Protein AF-A0A6I7QC36-F1 (afdb_monomer_lite)

Radius of gyration: 19.02 Å; chains: 1; bounding box: 44×19×65 Å

Foldseek 3Di:
DPPQVVFVVLLLVLLLVLLLVLLVLVCCLPPCLVCVLVVDDDDVVVVVVSSVVSSCVLSCQLPPPDSGNLSSLLRSLVSSLVSLVCQLVSLVVSLVSNCVVCVVPVVCVVVSVVSVCNSVVSNVVSVVSNVVSVVSNVVSVCVVVVNDD

Structure (mmCIF, N/CA/C/O backbone):
data_AF-A0A6I7QC36-F1
#
_entry.id   AF-A0A6I7QC36-F1
#
loop_
_atom_site.group_PDB
_atom_site.id
_atom_site.type_symbol
_atom_site.label_atom_id
_atom_site.label_alt_id
_atom_site.label_comp_id
_atom_site.label_asym_id
_atom_site.label_entity_id
_atom_site.label_seq_id
_atom_site.pdbx_PDB_ins_code
_atom_site.Cartn_x
_atom_site.Cartn_y
_atom_site.Cartn_z
_atom_site.occupancy
_atom_site.B_iso_or_equiv
_atom_site.auth_seq_id
_atom_site.auth_comp_id
_atom_site.auth_asym_id
_atom_site.auth_atom_id
_atom_site.pdbx_PDB_model_num
ATOM 1 N N . MET A 1 1 ? -16.525 -4.584 33.760 1.00 49.03 1 MET A N 1
ATOM 2 C CA . MET A 1 1 ? -15.064 -4.417 33.549 1.00 49.03 1 MET A CA 1
ATOM 3 C C . MET A 1 1 ? -14.493 -5.331 32.449 1.00 49.03 1 MET A C 1
ATOM 5 O O . MET A 1 1 ? -13.286 -5.353 32.262 1.00 49.03 1 MET A O 1
ATOM 9 N N . THR A 1 2 ? -15.329 -6.041 31.683 1.00 52.47 2 THR A N 1
ATOM 10 C CA . THR A 1 2 ? -14.929 -7.041 30.672 1.00 52.47 2 THR A CA 1
ATOM 11 C C . THR A 1 2 ? -14.891 -6.514 29.228 1.00 52.47 2 THR A C 1
ATOM 13 O O . THR A 1 2 ? -14.165 -7.067 28.411 1.00 52.47 2 THR A O 1
ATOM 16 N N . GLU A 1 3 ? -15.583 -5.416 28.900 1.00 51.12 3 GLU A N 1
ATOM 17 C CA . GLU A 1 3 ? -15.605 -4.859 27.529 1.00 51.12 3 GLU A CA 1
ATOM 18 C C . GLU A 1 3 ? -14.293 -4.189 27.088 1.00 51.12 3 GLU A C 1
ATOM 20 O O . GLU A 1 3 ? -13.991 -4.140 25.899 1.00 51.12 3 GLU A O 1
ATOM 25 N N . ILE A 1 4 ? -13.485 -3.681 28.024 1.00 52.72 4 ILE A N 1
ATOM 26 C CA . ILE A 1 4 ? -12.264 -2.924 27.695 1.00 52.72 4 ILE A CA 1
ATOM 27 C C . ILE A 1 4 ? -11.111 -3.862 27.285 1.00 52.72 4 ILE A C 1
ATOM 29 O O . ILE A 1 4 ? -10.248 -3.475 26.498 1.00 52.72 4 ILE A O 1
ATOM 33 N N . GLN A 1 5 ? -11.095 -5.114 27.763 1.00 53.00 5 GLN A N 1
ATOM 34 C CA . GLN A 1 5 ? -9.997 -6.049 27.480 1.00 53.00 5 GLN A CA 1
ATOM 35 C C . GLN A 1 5 ? -10.043 -6.662 26.070 1.00 53.00 5 GLN A C 1
ATOM 37 O O . GLN A 1 5 ? -8.982 -6.939 25.517 1.00 53.00 5 GLN A O 1
ATOM 42 N N . TYR A 1 6 ? -11.222 -6.812 25.453 1.00 55.78 6 TYR A N 1
ATOM 43 C CA . TYR A 1 6 ? -11.353 -7.398 24.106 1.00 55.78 6 TYR A CA 1
ATOM 44 C C . TYR A 1 6 ? -11.156 -6.396 22.959 1.00 55.78 6 TYR A C 1
ATOM 46 O O . TYR A 1 6 ? -10.832 -6.801 21.843 1.00 55.78 6 TYR A O 1
ATOM 54 N N . LYS A 1 7 ? -11.286 -5.089 23.216 1.00 62.59 7 LYS A N 1
ATOM 55 C CA . LYS A 1 7 ? -11.137 -4.058 22.173 1.00 62.59 7 LYS A CA 1
ATOM 56 C C . LYS A 1 7 ? -9.694 -3.916 21.681 1.00 62.59 7 LYS A C 1
ATOM 58 O O . LYS A 1 7 ? -9.462 -3.788 20.486 1.00 62.59 7 LYS A O 1
ATOM 63 N N . LYS A 1 8 ? -8.709 -4.023 22.580 1.00 71.81 8 LYS A N 1
ATOM 64 C CA . LYS A 1 8 ? -7.280 -3.889 22.239 1.00 71.81 8 LYS A CA 1
ATOM 65 C C . LYS A 1 8 ? -6.736 -4.970 21.289 1.00 71.81 8 LYS A C 1
ATOM 67 O O . LYS A 1 8 ? -6.092 -4.589 20.314 1.00 71.81 8 LYS A O 1
ATOM 72 N N . PRO A 1 9 ? -6.953 -6.284 21.508 1.00 81.50 9 PRO A N 1
ATOM 73 C CA . PRO A 1 9 ? -6.448 -7.305 20.587 1.00 81.50 9 PRO A CA 1
ATOM 74 C C . PRO A 1 9 ? -7.072 -7.187 19.193 1.00 81.50 9 PRO A C 1
ATOM 76 O O . PRO A 1 9 ? -6.365 -7.355 18.202 1.00 81.50 9 PRO A O 1
ATOM 79 N N . LEU A 1 10 ? -8.356 -6.822 19.104 1.00 82.50 10 LEU A N 1
ATOM 80 C CA . LEU A 1 10 ? -9.024 -6.602 17.824 1.00 82.50 10 LEU A CA 1
ATOM 81 C C . LEU A 1 10 ? -8.386 -5.443 17.045 1.00 82.50 10 LEU A C 1
ATOM 83 O O . LEU A 1 10 ? -8.104 -5.593 15.862 1.00 82.50 10 LEU A O 1
ATOM 87 N N . THR A 1 11 ? -8.075 -4.326 17.710 1.00 81.31 11 THR A N 1
ATOM 88 C CA . THR A 1 11 ? -7.366 -3.189 17.098 1.00 81.31 11 THR A CA 1
ATOM 89 C C . THR A 1 11 ? -6.033 -3.604 16.476 1.00 81.31 11 THR A C 1
ATOM 91 O O . THR A 1 11 ? -5.762 -3.252 15.329 1.00 81.31 11 THR A O 1
ATOM 94 N N . TYR A 1 12 ? -5.220 -4.396 17.184 1.00 84.38 12 TYR A N 1
ATOM 95 C CA . TYR A 1 12 ? -3.931 -4.859 16.659 1.00 84.38 12 TYR A CA 1
ATOM 96 C C . TYR A 1 12 ? -4.080 -5.819 15.477 1.00 84.38 12 TYR A C 1
ATOM 98 O O . TYR A 1 12 ? -3.356 -5.679 14.494 1.00 84.38 12 TYR A O 1
ATOM 106 N N . ILE A 1 13 ? -5.021 -6.766 15.541 1.00 88.38 13 ILE A N 1
ATOM 107 C CA . ILE A 1 13 ? -5.279 -7.707 14.438 1.00 88.38 13 ILE A CA 1
ATOM 108 C C . ILE A 1 13 ? -5.715 -6.944 13.187 1.00 88.38 13 ILE A C 1
ATOM 110 O O . ILE A 1 13 ? -5.187 -7.173 12.100 1.00 88.38 13 ILE A O 1
ATOM 114 N N . THR A 1 14 ? -6.638 -6.000 13.346 1.00 86.75 14 THR A N 1
ATOM 115 C CA . THR A 1 14 ? -7.123 -5.174 12.245 1.00 86.75 14 THR A CA 1
ATOM 116 C C . THR A 1 14 ? -6.005 -4.316 11.656 1.00 86.75 14 THR A C 1
ATOM 118 O O . THR A 1 14 ? -5.871 -4.253 10.436 1.00 86.75 14 THR A O 1
ATOM 121 N N . ALA A 1 15 ? -5.149 -3.724 12.495 1.00 85.62 15 ALA A N 1
ATOM 122 C CA . ALA A 1 15 ? -3.978 -2.985 12.028 1.00 85.62 15 ALA A CA 1
ATOM 123 C C . ALA A 1 15 ? -3.056 -3.875 11.188 1.00 85.62 15 ALA A C 1
ATOM 125 O O . ALA A 1 15 ? -2.719 -3.521 10.065 1.00 85.62 15 ALA A O 1
ATOM 126 N N . ILE A 1 16 ? -2.727 -5.067 11.690 1.00 90.19 16 ILE A N 1
ATOM 127 C CA . ILE A 1 16 ? -1.867 -6.035 10.999 1.00 90.19 16 ILE A CA 1
ATOM 128 C C . ILE A 1 16 ? -2.433 -6.393 9.618 1.00 90.19 16 ILE A C 1
ATOM 130 O O . ILE A 1 16 ? -1.720 -6.322 8.616 1.00 90.19 16 ILE A O 1
ATOM 134 N N . LEU A 1 17 ? -3.722 -6.735 9.549 1.00 90.56 17 LEU A N 1
ATOM 135 C CA . LEU A 1 17 ? -4.360 -7.175 8.308 1.00 90.56 17 LEU A CA 1
ATOM 136 C C . LEU A 1 17 ? -4.454 -6.057 7.266 1.00 90.56 17 LEU A C 1
ATOM 138 O O . LEU A 1 17 ? -4.138 -6.279 6.099 1.00 90.56 17 LEU A O 1
ATOM 142 N N . PHE A 1 18 ? -4.862 -4.852 7.671 1.00 88.31 18 PHE A N 1
ATOM 143 C CA . PHE A 1 18 ? -5.044 -3.740 6.737 1.00 88.31 18 PHE A CA 1
ATOM 144 C C . PHE A 1 18 ? -3.728 -3.070 6.335 1.00 88.31 18 PHE A C 1
ATOM 146 O O . PHE A 1 18 ? -3.645 -2.511 5.240 1.00 88.31 18 PHE A O 1
ATOM 153 N N . SER A 1 19 ? -2.685 -3.144 7.166 1.00 90.62 19 SER A N 1
ATOM 154 C CA . SER A 1 19 ? -1.370 -2.608 6.813 1.00 90.62 19 SER A CA 1
ATOM 155 C C . SER A 1 19 ? -0.720 -3.385 5.668 1.00 90.62 19 SER A C 1
ATOM 157 O O . SER A 1 19 ? -0.063 -2.764 4.843 1.00 90.62 19 SER A O 1
ATOM 159 N N . MET A 1 20 ? -0.948 -4.699 5.536 1.00 92.50 20 MET A N 1
ATOM 160 C CA . MET A 1 20 ? -0.351 -5.513 4.461 1.00 92.50 20 MET A CA 1
ATOM 161 C C . MET A 1 20 ? -0.615 -4.988 3.034 1.00 92.50 20 MET A C 1
ATOM 163 O O . MET A 1 20 ? 0.357 -4.709 2.325 1.00 92.50 20 MET A O 1
ATOM 167 N N . PRO A 1 21 ? -1.873 -4.821 2.573 1.00 92.00 21 PRO A N 1
ATOM 168 C CA . PRO A 1 21 ? -2.135 -4.339 1.217 1.00 92.00 21 PRO A CA 1
ATOM 169 C C . PRO A 1 21 ? -1.628 -2.909 1.001 1.00 92.00 21 PRO A C 1
ATOM 171 O O . PRO A 1 21 ? -1.123 -2.585 -0.072 1.00 92.00 21 PRO A O 1
ATOM 174 N N . VAL A 1 22 ? -1.706 -2.056 2.023 1.00 94.06 22 VAL A N 1
ATOM 175 C CA . VAL A 1 22 ? -1.218 -0.673 1.951 1.00 94.06 22 VAL A CA 1
ATOM 176 C C . VAL A 1 22 ? 0.305 -0.634 1.838 1.00 94.06 22 VAL A C 1
ATOM 178 O O . VAL A 1 22 ? 0.840 0.118 1.028 1.00 94.06 22 VAL A O 1
ATOM 181 N N . THR A 1 23 ? 1.010 -1.491 2.576 1.00 94.75 23 THR A N 1
ATOM 182 C CA . THR A 1 23 ? 2.458 -1.665 2.455 1.00 94.75 23 THR A CA 1
ATOM 183 C C . THR A 1 23 ? 2.859 -2.169 1.081 1.00 94.75 23 THR A C 1
ATOM 185 O O . THR A 1 23 ? 3.838 -1.667 0.543 1.00 94.75 23 THR A O 1
ATOM 188 N N . ALA A 1 24 ? 2.125 -3.118 0.496 1.00 91.81 24 ALA A N 1
ATOM 189 C CA . ALA A 1 24 ? 2.425 -3.604 -0.848 1.00 91.81 24 ALA A CA 1
ATOM 190 C C . ALA A 1 24 ? 2.369 -2.460 -1.873 1.00 91.81 24 ALA A C 1
ATOM 192 O O . ALA A 1 24 ? 3.312 -2.270 -2.640 1.00 91.81 24 ALA A O 1
ATOM 193 N N . ILE A 1 25 ? 1.316 -1.638 -1.825 1.00 93.00 25 ILE A N 1
ATOM 194 C CA . ILE A 1 25 ? 1.193 -0.455 -2.686 1.00 93.00 25 ILE A CA 1
ATOM 195 C C . ILE A 1 25 ? 2.327 0.534 -2.403 1.00 93.00 25 ILE A C 1
ATOM 197 O O . ILE A 1 25 ? 2.967 1.022 -3.331 1.00 93.00 25 ILE A O 1
ATOM 201 N N . PHE A 1 26 ? 2.596 0.822 -1.129 1.00 93.81 26 PHE A N 1
ATOM 202 C CA . PHE A 1 26 ? 3.627 1.779 -0.743 1.00 93.81 26 PHE A CA 1
ATOM 203 C C . PHE A 1 26 ? 5.017 1.349 -1.217 1.00 93.81 26 PHE A C 1
ATOM 205 O O . PHE A 1 26 ? 5.764 2.152 -1.771 1.00 93.81 26 PHE A O 1
ATOM 212 N N . TRP A 1 27 ? 5.331 0.063 -1.062 1.00 93.19 27 TRP A N 1
ATOM 213 C CA . TRP A 1 27 ? 6.568 -0.535 -1.540 1.00 93.19 27 TRP A CA 1
ATOM 214 C C . TRP A 1 27 ? 6.688 -0.387 -3.056 1.00 93.19 27 TRP A C 1
ATOM 216 O O . TRP A 1 27 ? 7.710 0.102 -3.534 1.00 93.19 27 TRP A O 1
ATOM 226 N N . VAL A 1 28 ? 5.632 -0.727 -3.809 1.00 88.44 28 VAL A N 1
ATOM 227 C CA . VAL A 1 28 ? 5.617 -0.573 -5.271 1.00 88.44 28 VAL A CA 1
ATOM 228 C C . VAL A 1 28 ? 5.880 0.880 -5.649 1.00 88.44 28 VAL A C 1
ATOM 230 O O . VAL A 1 28 ? 6.760 1.139 -6.456 1.00 88.44 28 VAL A O 1
ATOM 233 N N . LEU A 1 29 ? 5.212 1.849 -5.025 1.00 89.69 29 LEU A N 1
ATOM 234 C CA . LEU A 1 29 ? 5.385 3.262 -5.372 1.00 89.69 29 LEU A CA 1
ATOM 235 C C . LEU A 1 29 ? 6.817 3.778 -5.211 1.00 89.69 29 LEU A C 1
ATOM 237 O O . LEU A 1 29 ? 7.228 4.633 -5.992 1.00 89.69 29 LEU A O 1
ATOM 241 N N . ILE A 1 30 ? 7.554 3.288 -4.213 1.00 90.31 30 ILE A N 1
ATOM 242 C CA . ILE A 1 30 ? 8.896 3.782 -3.886 1.00 90.31 30 ILE A CA 1
ATOM 243 C C . ILE A 1 30 ? 9.990 2.963 -4.575 1.00 90.31 30 ILE A C 1
ATOM 245 O O . ILE A 1 30 ? 10.967 3.525 -5.067 1.00 90.31 30 ILE A O 1
ATOM 249 N N . ILE A 1 31 ? 9.839 1.640 -4.619 1.00 89.00 31 ILE A N 1
ATOM 250 C CA . ILE A 1 31 ? 10.889 0.728 -5.080 1.00 89.00 31 ILE A CA 1
ATOM 251 C C . ILE A 1 31 ? 10.760 0.423 -6.574 1.00 89.00 31 ILE A C 1
ATOM 253 O O . ILE A 1 31 ? 11.777 0.362 -7.269 1.00 89.00 31 ILE A O 1
ATOM 257 N N . TYR A 1 32 ? 9.537 0.305 -7.107 1.00 82.12 32 TYR A N 1
ATOM 258 C CA . TYR A 1 32 ? 9.329 0.029 -8.532 1.00 82.12 32 TYR A CA 1
ATOM 259 C C . TYR A 1 32 ? 9.956 1.087 -9.452 1.00 82.12 32 TYR A C 1
ATOM 261 O O . TYR A 1 32 ? 10.549 0.690 -10.446 1.00 82.12 32 TYR A O 1
ATOM 269 N N . PRO A 1 33 ? 9.949 2.401 -9.155 1.00 82.62 33 PRO A N 1
ATOM 270 C CA . PRO A 1 33 ? 10.648 3.365 -10.004 1.00 82.62 33 PRO A CA 1
ATOM 271 C C . PRO A 1 33 ? 12.158 3.144 -10.102 1.00 82.62 33 PRO A C 1
ATOM 273 O O . PRO A 1 33 ? 12.748 3.408 -11.141 1.00 82.62 33 PRO A O 1
ATOM 276 N N . VAL A 1 34 ? 12.792 2.640 -9.044 1.00 83.00 34 VAL A N 1
ATOM 277 C CA . VAL 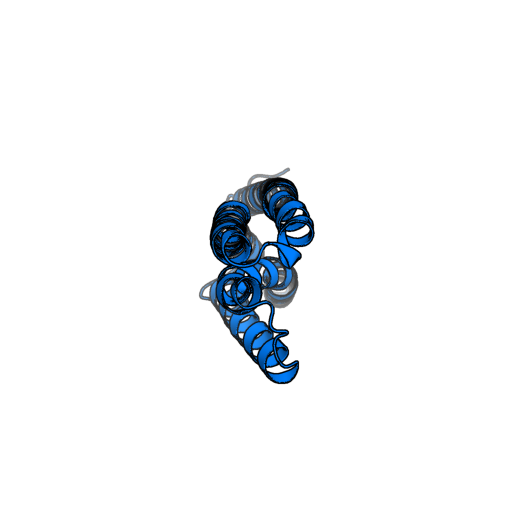A 1 34 ? 14.245 2.430 -9.018 1.00 83.00 34 VAL A CA 1
ATOM 278 C C . VAL A 1 34 ? 14.621 1.156 -9.779 1.00 83.00 34 VAL A C 1
ATOM 280 O O . VAL A 1 34 ? 15.505 1.164 -10.637 1.00 83.00 34 VAL A O 1
ATOM 283 N N . TYR A 1 35 ? 13.928 0.054 -9.492 1.00 79.69 35 TYR A N 1
ATOM 284 C CA . TYR A 1 35 ? 14.251 -1.256 -10.066 1.00 79.69 35 TYR A CA 1
ATOM 285 C C . TYR A 1 35 ? 13.537 -1.517 -11.398 1.00 79.69 35 TYR A C 1
ATOM 287 O O . TYR A 1 35 ? 14.105 -2.111 -12.307 1.00 79.69 35 TYR A O 1
ATOM 295 N N . GLY A 1 36 ? 12.324 -0.997 -11.568 1.00 71.31 36 GLY A N 1
ATOM 296 C CA . GLY A 1 36 ? 11.549 -1.097 -12.806 1.00 71.31 36 GLY A CA 1
ATOM 297 C C . GLY A 1 36 ? 12.149 -0.294 -13.960 1.00 71.31 36 GLY A C 1
ATOM 298 O O . GLY A 1 36 ? 12.082 -0.735 -15.102 1.00 71.31 36 GLY A O 1
ATOM 299 N N . VAL A 1 37 ? 12.810 0.838 -13.684 1.00 69.25 37 VAL A N 1
ATOM 300 C CA . VAL A 1 37 ? 13.561 1.580 -14.716 1.00 69.25 37 VAL A CA 1
ATOM 301 C C . VAL A 1 37 ? 14.819 0.826 -15.142 1.00 69.25 37 VAL A C 1
ATOM 303 O O . VAL A 1 37 ? 15.161 0.813 -16.321 1.00 69.25 37 VAL A O 1
ATOM 306 N N . THR A 1 38 ? 15.512 0.191 -14.197 1.00 69.62 38 THR A N 1
ATOM 307 C CA . THR A 1 38 ? 16.773 -0.511 -14.477 1.00 69.62 38 THR A CA 1
ATOM 308 C C . THR A 1 38 ? 16.564 -1.914 -15.048 1.00 69.62 38 THR A C 1
ATOM 310 O O . THR A 1 38 ? 17.481 -2.453 -15.662 1.00 69.62 38 THR A O 1
ATOM 313 N N . GLY A 1 39 ? 15.376 -2.504 -14.867 1.00 67.94 39 GLY A N 1
ATOM 314 C CA . GLY A 1 39 ? 15.084 -3.887 -15.255 1.00 67.94 39 GLY A CA 1
ATOM 315 C C . GLY A 1 39 ? 15.893 -4.917 -14.461 1.00 67.94 39 GLY A C 1
ATOM 316 O O . GLY A 1 39 ? 16.000 -6.065 -14.880 1.00 67.94 39 GLY A O 1
ATOM 317 N N . VAL A 1 40 ? 16.504 -4.497 -13.349 1.00 78.00 40 VAL A N 1
ATOM 318 C CA . VAL A 1 40 ? 17.329 -5.347 -12.491 1.00 78.00 40 VAL A CA 1
ATOM 319 C C . VAL A 1 40 ? 16.464 -5.897 -11.370 1.00 78.00 40 VAL A C 1
ATOM 321 O O . VAL A 1 40 ? 15.808 -5.138 -10.653 1.00 78.00 40 VAL A O 1
ATOM 324 N N . ASP A 1 41 ? 16.513 -7.212 -11.177 1.00 79.75 41 ASP A N 1
ATOM 325 C CA . ASP A 1 41 ? 15.841 -7.852 -10.055 1.00 79.75 41 ASP A CA 1
ATOM 326 C C . ASP A 1 41 ? 16.447 -7.400 -8.724 1.00 79.75 41 ASP A C 1
ATOM 328 O O . ASP A 1 41 ? 17.666 -7.382 -8.518 1.00 79.75 41 ASP A O 1
ATOM 332 N N . ILE A 1 42 ? 15.578 -7.043 -7.781 1.00 85.12 42 ILE A N 1
ATOM 333 C CA . ILE A 1 42 ? 16.003 -6.682 -6.435 1.00 85.12 42 ILE A CA 1
ATOM 334 C C . ILE A 1 42 ? 16.511 -7.923 -5.693 1.00 85.12 42 ILE A C 1
ATOM 336 O O . ILE A 1 42 ? 15.865 -8.970 -5.664 1.00 85.12 42 ILE A O 1
ATOM 340 N N . HIS A 1 43 ? 17.668 -7.799 -5.037 1.00 90.56 43 HIS A N 1
ATOM 341 C CA . HIS A 1 43 ? 18.215 -8.892 -4.238 1.00 90.56 43 HIS A CA 1
ATOM 342 C C . HIS A 1 43 ? 17.209 -9.309 -3.139 1.00 90.56 43 HIS A C 1
ATOM 344 O O . HIS A 1 43 ? 16.734 -8.429 -2.409 1.00 90.56 43 HIS A O 1
ATOM 350 N N . PRO A 1 44 ? 16.922 -10.613 -2.933 1.00 91.50 44 PRO A N 1
ATOM 351 C CA . PRO A 1 44 ? 15.857 -11.069 -2.029 1.00 91.50 44 PRO A CA 1
ATOM 352 C C . PRO A 1 44 ? 15.967 -10.530 -0.599 1.00 91.50 44 PRO A C 1
ATOM 354 O O . PRO A 1 44 ? 14.966 -10.183 0.024 1.00 91.50 44 PRO A O 1
ATOM 357 N N . PHE A 1 45 ? 17.196 -10.397 -0.089 1.00 93.12 45 PHE A N 1
ATOM 358 C CA . PHE A 1 45 ? 17.449 -9.793 1.221 1.00 93.12 45 PHE A CA 1
ATOM 359 C C . PHE A 1 45 ? 17.012 -8.319 1.292 1.00 93.12 45 PHE A C 1
ATOM 361 O O . PHE A 1 45 ? 16.374 -7.915 2.259 1.00 93.12 45 PHE A O 1
ATOM 368 N N . ILE A 1 46 ? 17.309 -7.521 0.259 1.00 90.81 46 ILE A N 1
ATOM 369 C CA . ILE A 1 46 ? 16.929 -6.101 0.202 1.00 90.81 46 ILE A CA 1
ATOM 370 C C . ILE A 1 46 ? 15.411 -5.978 0.043 1.00 90.81 46 ILE A C 1
ATOM 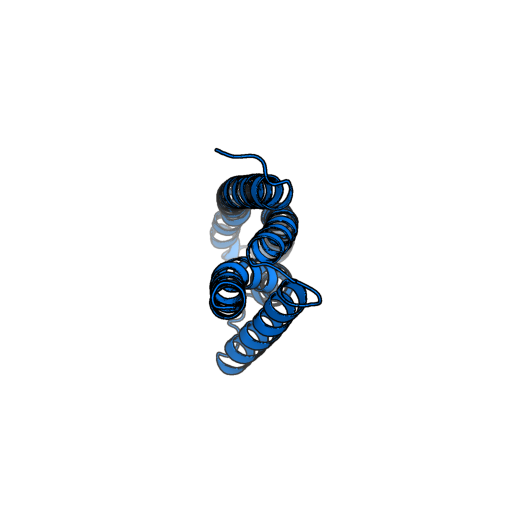372 O O . ILE A 1 46 ? 14.789 -5.134 0.690 1.00 90.81 46 ILE A O 1
ATOM 376 N N . HIS A 1 47 ? 14.799 -6.856 -0.756 1.00 90.56 47 HIS A N 1
ATOM 377 C CA . HIS A 1 47 ? 13.346 -6.946 -0.873 1.00 90.56 47 HIS A CA 1
ATOM 378 C C . HIS A 1 47 ? 12.696 -7.215 0.492 1.00 90.56 47 HIS A C 1
ATOM 380 O O . HIS A 1 47 ? 11.879 -6.422 0.951 1.00 90.56 47 HIS A O 1
ATOM 386 N N . GLY A 1 48 ? 13.135 -8.258 1.207 1.00 92.06 48 GLY A N 1
ATOM 387 C CA . GLY A 1 48 ? 12.625 -8.574 2.544 1.00 92.06 48 GLY A CA 1
ATOM 388 C C . GLY A 1 48 ? 12.821 -7.438 3.555 1.00 92.06 48 GLY A C 1
ATOM 389 O O . GLY A 1 48 ? 11.893 -7.104 4.297 1.00 92.06 48 GLY A O 1
ATOM 390 N N . LEU A 1 49 ? 13.994 -6.794 3.549 1.00 95.44 49 LEU A N 1
ATOM 391 C CA . LEU A 1 49 ? 14.299 -5.660 4.423 1.00 95.44 49 LEU A CA 1
ATOM 392 C C . LEU A 1 49 ? 13.362 -4.473 4.153 1.00 95.44 49 LEU A C 1
ATOM 394 O O . LEU A 1 49 ? 12.744 -3.949 5.076 1.00 95.44 49 LEU A O 1
ATOM 398 N N . THR A 1 50 ? 13.226 -4.062 2.891 1.00 93.94 50 THR A N 1
ATOM 399 C CA . THR A 1 50 ? 12.391 -2.913 2.503 1.00 93.94 50 THR A CA 1
ATOM 400 C C . THR A 1 50 ? 10.906 -3.178 2.744 1.00 93.94 50 THR A C 1
ATOM 402 O O . THR A 1 50 ? 10.230 -2.312 3.297 1.00 93.94 50 THR A O 1
ATOM 405 N N . CYS A 1 51 ? 10.396 -4.378 2.437 1.00 93.12 51 CYS A N 1
ATOM 406 C CA . CYS A 1 51 ? 9.027 -4.771 2.784 1.00 93.12 51 CYS A CA 1
ATOM 407 C C . CYS A 1 51 ? 8.781 -4.687 4.293 1.00 93.12 51 CYS A C 1
ATOM 409 O O . CYS A 1 51 ? 7.773 -4.124 4.713 1.00 93.12 51 CYS A O 1
ATOM 411 N N . THR A 1 52 ? 9.713 -5.191 5.106 1.00 95.50 52 THR A N 1
ATOM 412 C CA . THR A 1 52 ? 9.599 -5.144 6.570 1.00 95.50 52 THR A CA 1
ATOM 413 C C . THR A 1 52 ? 9.593 -3.704 7.077 1.00 95.50 52 THR A C 1
ATOM 415 O O . THR A 1 52 ? 8.741 -3.342 7.884 1.00 95.50 52 THR A O 1
ATOM 418 N N . LEU A 1 53 ? 10.495 -2.855 6.578 1.00 96.06 53 LEU A N 1
ATOM 419 C CA . LEU A 1 53 ? 10.562 -1.445 6.968 1.00 96.06 53 LEU A CA 1
ATOM 420 C C . LEU A 1 53 ? 9.276 -0.692 6.612 1.00 96.06 53 LEU A C 1
ATOM 422 O O . LEU A 1 53 ? 8.693 -0.044 7.479 1.00 96.06 53 LEU A O 1
ATOM 426 N N . PHE A 1 54 ? 8.787 -0.810 5.374 1.00 95.56 54 PHE A N 1
ATOM 427 C CA . PHE A 1 54 ? 7.533 -0.161 4.986 1.00 95.56 54 PHE A CA 1
ATOM 428 C C . PHE A 1 54 ? 6.331 -0.731 5.736 1.00 95.56 54 PHE A C 1
ATOM 430 O O . PHE A 1 54 ? 5.421 0.023 6.072 1.00 95.56 54 PHE A O 1
ATOM 437 N N . TYR A 1 55 ? 6.328 -2.027 6.051 1.00 94.81 55 TYR A N 1
ATOM 438 C CA . TYR A 1 55 ? 5.289 -2.623 6.883 1.00 94.81 55 TYR A CA 1
ATOM 439 C C . TYR A 1 55 ? 5.256 -2.002 8.276 1.00 94.81 55 TYR A C 1
ATOM 441 O O . TYR A 1 55 ? 4.201 -1.557 8.720 1.00 94.81 55 TYR A O 1
ATOM 449 N N . LEU A 1 56 ? 6.410 -1.893 8.935 1.00 95.94 56 LEU A N 1
ATOM 450 C CA . LEU A 1 56 ? 6.515 -1.272 10.254 1.00 95.94 56 LEU A CA 1
ATOM 451 C C . LEU A 1 56 ? 6.117 0.208 10.233 1.00 95.94 56 LEU A C 1
ATOM 453 O O . LEU A 1 56 ? 5.482 0.669 11.176 1.00 95.94 56 LEU A O 1
ATOM 457 N N . ILE A 1 57 ? 6.430 0.940 9.158 1.00 95.06 57 ILE A N 1
ATOM 458 C CA . ILE A 1 57 ? 6.003 2.336 8.987 1.00 95.06 57 ILE A CA 1
ATOM 459 C C . ILE A 1 57 ? 4.478 2.427 8.885 1.00 95.06 57 ILE A C 1
ATOM 461 O O . ILE A 1 57 ? 3.862 3.195 9.620 1.00 95.06 57 ILE A O 1
ATOM 465 N N . VAL A 1 58 ? 3.857 1.635 8.005 1.00 95.12 58 VAL A N 1
ATOM 466 C CA . VAL A 1 58 ? 2.400 1.662 7.796 1.00 95.12 58 VAL A CA 1
ATOM 467 C C . VAL A 1 58 ? 1.660 1.188 9.046 1.00 95.12 58 VAL A C 1
ATOM 469 O O . VAL A 1 58 ? 0.679 1.806 9.451 1.00 95.12 58 VAL A O 1
ATOM 472 N N . LEU A 1 59 ? 2.134 0.115 9.680 1.00 93.56 59 LEU A N 1
ATOM 473 C CA . LEU A 1 59 ? 1.571 -0.414 10.919 1.00 93.56 59 LEU A CA 1
ATOM 474 C C . LEU A 1 59 ? 1.721 0.579 12.076 1.00 93.56 59 LEU A C 1
ATOM 476 O O . LEU A 1 59 ? 0.759 0.840 12.795 1.00 93.56 59 LEU A O 1
ATOM 480 N N . GLY A 1 60 ? 2.911 1.159 12.235 1.00 92.44 60 GLY A N 1
ATOM 481 C CA . GLY A 1 60 ? 3.181 2.175 13.245 1.00 92.44 60 GLY A CA 1
ATOM 482 C C . GLY A 1 60 ? 2.288 3.398 13.061 1.00 92.44 60 GLY A C 1
ATOM 483 O O . GLY A 1 60 ? 1.677 3.848 14.022 1.00 92.44 60 GLY A O 1
ATOM 484 N N . TRP A 1 61 ? 2.136 3.881 11.824 1.00 92.25 61 TRP A N 1
ATOM 485 C CA . TRP A 1 61 ? 1.236 4.988 11.494 1.00 92.25 61 TRP A CA 1
ATOM 486 C C . TRP A 1 61 ? -0.227 4.683 11.831 1.00 92.25 61 TRP A C 1
ATOM 488 O O . TRP A 1 61 ? -0.924 5.523 12.401 1.00 92.25 61 TRP A O 1
ATOM 498 N N . ALA A 1 62 ? -0.686 3.472 11.509 1.00 90.88 62 ALA A N 1
ATOM 499 C CA . ALA A 1 62 ? -2.047 3.032 11.785 1.00 90.88 62 ALA A CA 1
ATOM 500 C C . ALA A 1 62 ? -2.351 2.972 13.292 1.00 90.88 62 ALA A C 1
ATOM 502 O O . ALA A 1 62 ? -3.437 3.366 13.711 1.00 90.88 62 ALA A O 1
ATOM 503 N N . LEU A 1 63 ? -1.385 2.512 14.096 1.00 91.81 63 LEU A N 1
ATOM 504 C CA . LEU A 1 63 ? -1.523 2.332 15.545 1.00 91.81 63 LEU A CA 1
ATOM 505 C C . LEU A 1 63 ? -1.243 3.601 16.366 1.00 91.81 63 LEU A C 1
ATOM 507 O O . LEU A 1 63 ? -1.609 3.668 17.541 1.00 91.81 63 LEU A O 1
ATOM 511 N N . LEU A 1 64 ? -0.558 4.597 15.797 1.00 91.25 64 LEU A N 1
ATOM 512 C CA . LEU A 1 64 ? -0.083 5.752 16.554 1.00 91.25 64 LEU A CA 1
ATOM 513 C C . LEU A 1 64 ? -1.253 6.600 17.072 1.00 91.25 64 LEU A C 1
ATOM 515 O O . LEU A 1 64 ? -1.872 7.358 16.327 1.00 91.25 64 LEU A O 1
ATOM 519 N N . GLY A 1 65 ? -1.537 6.495 18.370 1.00 80.31 65 GLY A N 1
ATOM 520 C CA . GLY A 1 65 ? -2.633 7.224 19.008 1.00 80.31 65 GLY A CA 1
ATOM 521 C C . GLY A 1 65 ? -4.024 6.726 18.615 1.00 80.31 65 GLY A C 1
ATOM 522 O O . GLY A 1 65 ? -4.971 7.490 18.743 1.00 80.31 65 GLY A O 1
ATOM 523 N N . SER A 1 66 ? -4.149 5.492 18.112 1.00 84.19 66 SER A N 1
ATOM 524 C CA . SER A 1 66 ? -5.453 4.879 17.847 1.00 84.19 66 SER A CA 1
ATOM 525 C C . SER A 1 66 ? -6.044 4.297 19.130 1.00 84.19 66 SER A C 1
ATOM 527 O O . SER A 1 66 ? -5.405 3.455 19.771 1.00 84.19 66 SER A O 1
ATOM 529 N N . GLU A 1 67 ? -7.271 4.678 19.478 1.00 82.50 67 GLU A N 1
ATOM 530 C CA . GLU A 1 67 ? -7.951 4.137 20.667 1.00 82.50 67 GLU A CA 1
ATOM 531 C C . GLU A 1 67 ? -8.844 2.934 20.334 1.00 82.50 67 GLU A C 1
ATOM 533 O O . GLU A 1 67 ? -9.028 2.042 21.165 1.00 82.50 67 GLU A O 1
ATOM 538 N N . ASN A 1 68 ? -9.333 2.866 19.091 1.00 85.44 68 ASN A N 1
ATOM 539 C CA . ASN A 1 68 ? -10.289 1.864 18.622 1.00 85.44 68 ASN A CA 1
ATOM 540 C C . ASN A 1 68 ? -9.877 1.260 17.269 1.00 85.44 68 ASN A C 1
ATOM 542 O O . ASN A 1 68 ? -9.190 1.889 16.465 1.00 85.44 68 ASN A O 1
ATOM 546 N N . SER A 1 69 ? -10.359 0.049 16.981 1.00 86.50 69 SER A N 1
ATOM 547 C CA . SER A 1 69 ? -10.096 -0.656 15.717 1.00 86.50 69 SER A CA 1
ATOM 548 C C . SER A 1 69 ? -10.602 0.102 14.492 1.00 86.50 69 SER A C 1
ATOM 550 O O . SER A 1 69 ? -9.962 0.075 13.446 1.00 86.50 69 SER A O 1
ATOM 552 N N . SER A 1 70 ? -11.727 0.801 14.611 1.00 87.19 70 SER A N 1
ATOM 553 C CA . SER A 1 70 ? -12.343 1.536 13.502 1.00 87.19 70 SER A CA 1
ATOM 554 C C . SER A 1 70 ? -11.497 2.739 13.093 1.00 87.19 70 SER A C 1
ATOM 556 O O . SER A 1 70 ? -11.327 3.005 11.909 1.00 87.19 70 SER A O 1
ATOM 558 N N . GLU A 1 71 ? -10.833 3.389 14.049 1.00 89.38 71 GLU A N 1
ATOM 559 C CA . GLU A 1 71 ? -9.890 4.467 13.757 1.00 89.38 71 GLU A CA 1
ATOM 560 C C . GLU A 1 71 ? -8.670 3.966 12.969 1.00 89.38 71 GLU A C 1
ATOM 562 O O . GLU A 1 71 ? -8.241 4.607 12.006 1.00 89.38 71 GLU A O 1
ATOM 567 N N . VAL A 1 72 ? -8.152 2.785 13.324 1.00 90.94 72 VAL A N 1
ATOM 568 C CA . VAL A 1 72 ? -7.078 2.118 12.573 1.00 90.94 72 VAL A CA 1
ATOM 569 C C . VAL A 1 72 ? -7.519 1.845 11.136 1.00 90.94 72 VAL A C 1
ATOM 571 O O . VAL A 1 72 ? -6.804 2.209 10.204 1.00 90.94 72 VAL A O 1
ATOM 574 N N . VAL A 1 73 ? -8.702 1.246 10.937 1.00 91.19 73 VAL A N 1
ATOM 575 C CA . VAL A 1 73 ? -9.244 0.973 9.591 1.00 91.19 73 VAL A CA 1
ATOM 576 C C . VAL A 1 73 ? -9.376 2.267 8.806 1.00 91.19 73 VAL A C 1
ATOM 578 O O . VAL A 1 73 ? -8.882 2.356 7.686 1.00 91.19 73 VAL A O 1
ATOM 581 N N . TYR A 1 74 ? -9.987 3.290 9.401 1.00 91.75 74 TYR A N 1
ATOM 582 C CA . TYR A 1 74 ? -10.193 4.580 8.758 1.00 91.75 74 TYR A CA 1
ATOM 583 C C . TYR A 1 74 ? -8.873 5.192 8.275 1.00 91.75 74 TYR A C 1
ATOM 585 O O . TYR A 1 74 ? -8.749 5.553 7.101 1.00 91.75 74 TYR A O 1
ATOM 593 N N . ARG A 1 75 ? -7.865 5.266 9.152 1.00 91.88 75 ARG A N 1
ATOM 594 C CA . ARG A 1 75 ? -6.549 5.838 8.830 1.00 91.88 75 ARG A CA 1
ATOM 595 C C . ARG A 1 75 ? -5.821 5.024 7.765 1.00 91.88 75 ARG A C 1
ATOM 597 O O . ARG A 1 75 ? -5.341 5.601 6.788 1.00 91.88 75 ARG A O 1
ATOM 604 N N . THR A 1 76 ? -5.768 3.702 7.921 1.00 92.50 76 THR A N 1
ATOM 605 C CA . THR A 1 76 ? -5.069 2.817 6.982 1.00 92.50 76 THR A CA 1
ATOM 606 C C . THR A 1 76 ? -5.738 2.818 5.614 1.00 92.50 76 THR A C 1
ATOM 608 O O . THR A 1 76 ? -5.051 2.952 4.605 1.00 92.50 76 THR A O 1
ATOM 611 N N . CYS A 1 77 ? -7.069 2.763 5.554 1.00 92.75 77 CYS A N 1
ATOM 612 C CA . CYS A 1 77 ? -7.810 2.859 4.302 1.00 92.75 77 CYS A CA 1
ATOM 613 C C . CYS A 1 77 ? -7.633 4.227 3.638 1.00 92.75 77 CYS A C 1
ATOM 615 O O . CYS A 1 77 ? -7.378 4.295 2.441 1.00 92.75 77 CYS A O 1
ATOM 617 N N . ARG A 1 78 ? -7.703 5.332 4.389 1.00 92.88 78 ARG A N 1
ATOM 618 C CA . ARG A 1 78 ? -7.522 6.671 3.812 1.00 92.88 78 ARG A CA 1
ATOM 619 C C . ARG A 1 78 ? -6.116 6.860 3.245 1.00 92.88 78 ARG A C 1
ATOM 621 O O . ARG A 1 78 ? -5.970 7.398 2.150 1.00 92.88 78 ARG A O 1
ATOM 628 N N . PHE A 1 79 ? -5.096 6.366 3.944 1.00 93.31 79 PHE A N 1
ATOM 629 C CA . PHE A 1 79 ? -3.729 6.346 3.430 1.00 93.31 79 PHE A CA 1
ATOM 630 C C . PHE A 1 79 ? -3.602 5.441 2.196 1.00 93.31 79 PHE A C 1
ATOM 632 O O . PHE A 1 79 ? -3.080 5.869 1.170 1.00 93.31 79 PHE A O 1
ATOM 639 N N . GLY A 1 80 ? -4.167 4.233 2.250 1.00 93.25 80 GLY A N 1
ATOM 640 C CA . GLY A 1 80 ? -4.212 3.295 1.131 1.00 93.25 80 GLY A CA 1
ATOM 641 C C . GLY A 1 80 ? -4.871 3.870 -0.123 1.00 93.25 80 GLY A C 1
ATOM 642 O O . GLY A 1 80 ? -4.340 3.693 -1.214 1.00 93.25 80 GLY A O 1
ATOM 643 N N . ALA A 1 81 ? -5.973 4.612 0.014 1.00 93.19 81 ALA A N 1
ATOM 644 C CA . ALA A 1 81 ? -6.652 5.269 -1.104 1.00 93.19 81 ALA A CA 1
ATOM 645 C C . ALA A 1 81 ? -5.764 6.328 -1.774 1.00 93.19 81 ALA A C 1
ATOM 647 O O . ALA A 1 81 ? -5.696 6.388 -3.001 1.00 93.19 81 ALA A O 1
ATOM 648 N N . ILE A 1 82 ? -5.045 7.128 -0.977 1.00 93.38 82 ILE A N 1
ATOM 649 C CA . ILE A 1 82 ? -4.084 8.115 -1.490 1.00 93.38 82 ILE A CA 1
ATOM 650 C C . ILE A 1 82 ? -2.967 7.408 -2.260 1.00 93.38 82 ILE A C 1
ATOM 652 O O . ILE A 1 82 ? -2.648 7.803 -3.378 1.00 93.38 82 ILE A O 1
ATOM 656 N N . LEU A 1 83 ? -2.396 6.340 -1.701 1.00 93.31 83 LEU A N 1
ATOM 657 C CA . LEU A 1 83 ? -1.350 5.579 -2.381 1.00 93.31 83 LEU A CA 1
ATOM 658 C C . LEU A 1 83 ? -1.868 4.903 -3.662 1.00 93.31 83 LEU A C 1
ATOM 660 O O . LEU A 1 83 ? -1.200 4.929 -4.691 1.00 93.31 83 LEU A O 1
ATOM 664 N N . ALA A 1 84 ? -3.075 4.342 -3.637 1.00 92.62 84 ALA A N 1
ATOM 665 C CA . ALA A 1 84 ? -3.672 3.688 -4.797 1.00 92.62 84 ALA A CA 1
ATOM 666 C C . ALA A 1 84 ? -3.913 4.662 -5.965 1.00 92.62 84 ALA A C 1
ATOM 668 O O . ALA A 1 84 ? -3.744 4.273 -7.119 1.00 92.62 84 ALA A O 1
ATOM 669 N N . LEU A 1 85 ? -4.216 5.936 -5.687 1.00 91.50 85 LEU A N 1
ATOM 670 C CA . LEU A 1 85 ? -4.283 6.992 -6.709 1.00 91.50 85 LEU A CA 1
ATOM 671 C C . LEU A 1 85 ? -2.929 7.260 -7.380 1.00 91.50 85 LEU A C 1
ATOM 673 O O . LEU A 1 85 ? -2.884 7.646 -8.547 1.00 91.50 85 LEU A O 1
ATOM 677 N N . LEU A 1 86 ? -1.823 7.050 -6.664 1.00 91.06 86 LEU A N 1
ATOM 678 C CA . LEU A 1 86 ? -0.473 7.287 -7.176 1.00 91.06 86 LEU A CA 1
ATOM 679 C C . LEU A 1 86 ? 0.070 6.121 -8.013 1.00 91.06 86 LEU A C 1
ATOM 681 O O . LEU A 1 86 ? 1.029 6.315 -8.759 1.00 91.06 86 LEU A O 1
ATOM 685 N N . LEU A 1 87 ? -0.530 4.927 -7.936 1.00 88.62 87 LEU A N 1
ATOM 686 C CA . LEU A 1 87 ? -0.102 3.753 -8.710 1.00 88.62 87 LEU A CA 1
ATOM 687 C C . LEU A 1 87 ? -0.051 3.993 -10.228 1.00 88.62 87 LEU A C 1
ATOM 689 O O . LEU A 1 87 ? 1.007 3.743 -10.817 1.00 88.62 87 LEU A O 1
ATOM 693 N N . PRO A 1 88 ? -1.121 4.482 -10.888 1.00 86.25 88 PRO A N 1
ATOM 694 C CA . PRO A 1 88 ? -1.077 4.745 -12.327 1.00 86.25 88 PRO A CA 1
ATOM 695 C C . PRO A 1 88 ? -0.057 5.831 -12.689 1.00 86.25 88 PRO A C 1
ATOM 697 O O . PRO A 1 88 ? 0.579 5.753 -13.736 1.00 86.25 88 PRO A O 1
ATOM 700 N N . VAL A 1 89 ? 0.152 6.817 -11.810 1.00 87.38 89 VAL A N 1
ATOM 701 C CA . VAL A 1 89 ? 1.138 7.887 -12.028 1.00 87.38 89 VAL A CA 1
ATOM 702 C C . VAL A 1 89 ? 2.561 7.328 -11.987 1.00 87.38 89 VAL A C 1
ATOM 704 O O . VAL A 1 89 ? 3.347 7.576 -12.898 1.00 87.38 89 VAL A O 1
ATOM 707 N N . SER A 1 90 ? 2.882 6.531 -10.964 1.00 86.50 90 SER A N 1
ATOM 708 C CA . SER A 1 90 ? 4.200 5.906 -10.800 1.00 86.50 90 SER A CA 1
ATOM 709 C C . SER A 1 90 ? 4.514 4.938 -11.944 1.00 86.50 90 SER A C 1
ATOM 711 O O . SER A 1 90 ? 5.566 5.027 -12.577 1.00 86.50 90 SER A O 1
ATOM 713 N N . THR A 1 91 ? 3.572 4.058 -12.284 1.00 84.75 91 THR A N 1
ATOM 714 C CA . THR A 1 91 ? 3.750 3.086 -13.375 1.00 84.75 91 THR A CA 1
ATOM 715 C C . THR A 1 91 ? 3.807 3.749 -14.749 1.00 84.75 91 THR A C 1
ATOM 717 O O . THR A 1 91 ? 4.636 3.358 -15.573 1.00 84.75 91 THR A O 1
ATOM 720 N N . GLY A 1 92 ? 3.004 4.790 -14.988 1.00 85.06 92 GLY A N 1
ATOM 721 C CA . GLY A 1 92 ? 3.082 5.614 -16.193 1.00 85.06 92 GLY A CA 1
ATOM 722 C C . GLY A 1 92 ? 4.443 6.294 -16.346 1.00 85.06 92 GLY A C 1
ATOM 723 O O . GLY A 1 92 ? 5.033 6.244 -17.422 1.00 85.06 92 GLY A O 1
ATOM 724 N N . PHE A 1 93 ? 4.988 6.855 -15.263 1.00 84.94 93 PHE A N 1
ATOM 725 C CA . PHE A 1 93 ? 6.313 7.479 -15.269 1.00 84.94 93 PHE A CA 1
ATOM 726 C C . PHE A 1 93 ? 7.427 6.483 -15.620 1.00 84.94 93 PHE A C 1
ATOM 728 O O . PHE A 1 93 ? 8.241 6.761 -16.501 1.00 84.94 93 PHE A O 1
ATOM 735 N N . VAL A 1 94 ? 7.428 5.298 -15.000 1.00 83.69 94 VAL A N 1
ATOM 736 C CA . VAL A 1 94 ? 8.393 4.230 -15.323 1.00 83.69 94 VAL A CA 1
ATOM 737 C C . VAL A 1 94 ? 8.267 3.796 -16.778 1.00 83.69 94 VAL A C 1
ATOM 739 O O . VAL A 1 94 ? 9.276 3.678 -17.468 1.00 83.69 94 VAL A O 1
ATOM 742 N N . SER A 1 95 ? 7.038 3.618 -17.265 1.00 81.81 95 SER A N 1
ATOM 743 C CA . SER A 1 95 ? 6.783 3.191 -18.644 1.00 81.81 95 SER A CA 1
ATOM 744 C C . SER A 1 95 ? 7.282 4.222 -19.656 1.00 81.81 95 SER A C 1
ATOM 746 O O . SER A 1 95 ? 7.894 3.851 -20.652 1.00 81.81 95 SER A O 1
ATOM 748 N N . LEU A 1 96 ? 7.096 5.520 -19.383 1.00 82.38 96 LEU A N 1
ATOM 749 C CA . LEU A 1 96 ? 7.632 6.591 -20.225 1.00 82.38 96 LEU A CA 1
ATOM 750 C C . LEU A 1 96 ? 9.160 6.558 -20.276 1.00 82.38 96 LEU A C 1
ATOM 752 O O . LEU A 1 96 ? 9.724 6.607 -21.367 1.00 82.38 96 LEU A O 1
ATOM 756 N N . ILE A 1 97 ? 9.831 6.434 -19.124 1.00 81.25 97 ILE A N 1
ATOM 757 C CA . ILE A 1 97 ? 11.297 6.307 -19.082 1.00 81.25 97 ILE A CA 1
ATOM 758 C C . ILE A 1 97 ? 11.745 5.105 -19.913 1.00 81.25 97 ILE A C 1
ATOM 760 O O . ILE A 1 97 ? 12.665 5.227 -20.718 1.00 81.25 97 ILE A O 1
ATOM 764 N N . TRP A 1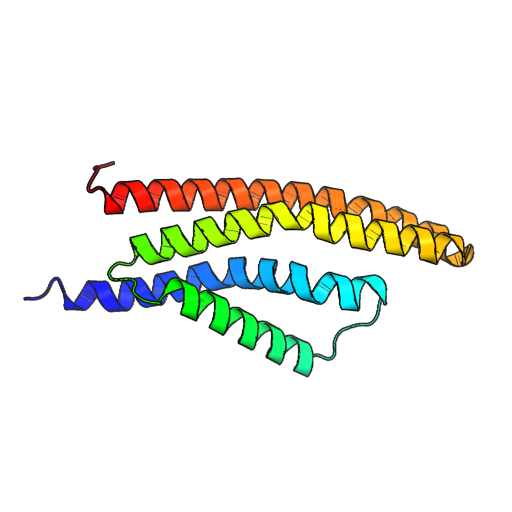 98 ? 11.064 3.968 -19.765 1.00 77.56 98 TRP A N 1
ATOM 765 C CA . TRP A 1 98 ? 11.390 2.751 -20.499 1.00 77.56 98 TRP A CA 1
ATOM 766 C C . TRP A 1 98 ? 11.244 2.934 -22.011 1.00 77.56 98 TRP A C 1
ATOM 768 O O . TRP A 1 98 ? 12.136 2.553 -22.761 1.00 77.56 98 TRP A O 1
ATOM 778 N N . VAL A 1 99 ? 10.175 3.588 -22.469 1.00 76.00 99 VAL A N 1
ATOM 779 C CA . VAL A 1 99 ? 9.979 3.917 -23.890 1.00 76.00 99 VAL A CA 1
ATOM 780 C C . VAL A 1 99 ? 11.106 4.806 -24.418 1.00 76.00 99 VAL A C 1
ATOM 782 O O . VAL A 1 99 ? 11.631 4.542 -25.500 1.00 76.00 99 VAL A O 1
ATOM 785 N N . PHE A 1 100 ? 11.525 5.823 -23.659 1.00 76.56 100 PHE A N 1
ATOM 786 C CA . PHE A 1 100 ? 12.655 6.674 -24.048 1.00 76.56 100 PHE A CA 1
ATOM 787 C C . PHE A 1 100 ? 13.989 5.919 -24.080 1.00 76.56 100 PHE A C 1
ATOM 789 O O . PHE A 1 100 ? 14.841 6.214 -24.919 1.00 76.56 100 PHE A O 1
ATOM 796 N N . GLU A 1 101 ? 14.180 4.945 -23.193 1.00 75.56 101 GLU A N 1
ATOM 797 C CA . GLU A 1 101 ? 15.403 4.146 -23.134 1.00 75.56 101 GLU A CA 1
ATOM 798 C C . GLU A 1 101 ? 15.447 3.084 -24.247 1.00 75.56 101 GLU A C 1
ATOM 800 O O . GLU A 1 101 ? 16.477 2.907 -24.898 1.00 75.56 101 GLU A O 1
ATOM 805 N N . VAL A 1 102 ? 14.313 2.445 -24.551 1.00 68.50 102 VAL A N 1
ATOM 806 C CA . VAL A 1 102 ? 14.148 1.495 -25.665 1.00 68.50 102 VAL A CA 1
ATOM 807 C C . VAL A 1 102 ? 14.219 2.172 -27.023 1.00 68.50 102 VAL A C 1
ATOM 809 O O . VAL A 1 102 ? 14.728 1.577 -27.966 1.00 68.50 102 VAL A O 1
ATOM 812 N N . ALA A 1 103 ? 13.788 3.429 -27.151 1.00 65.19 103 ALA A N 1
ATOM 813 C CA . ALA A 1 103 ? 13.965 4.182 -28.393 1.00 65.19 103 ALA A CA 1
ATOM 814 C C . ALA A 1 103 ? 15.447 4.280 -28.816 1.00 65.19 103 ALA A C 1
ATOM 816 O O . ALA A 1 103 ? 15.743 4.462 -29.995 1.00 65.19 103 ALA A O 1
ATOM 817 N N . LYS A 1 104 ? 16.385 4.111 -27.871 1.00 70.44 104 LYS A N 1
ATOM 818 C CA . LYS A 1 104 ? 17.832 4.044 -28.129 1.00 70.44 104 LYS A CA 1
ATOM 819 C C . LYS A 1 104 ? 18.324 2.634 -28.505 1.00 70.44 104 LYS A C 1
ATOM 821 O O . LYS A 1 104 ? 19.481 2.497 -28.889 1.00 70.44 104 LYS A O 1
ATOM 826 N N . ARG A 1 105 ? 17.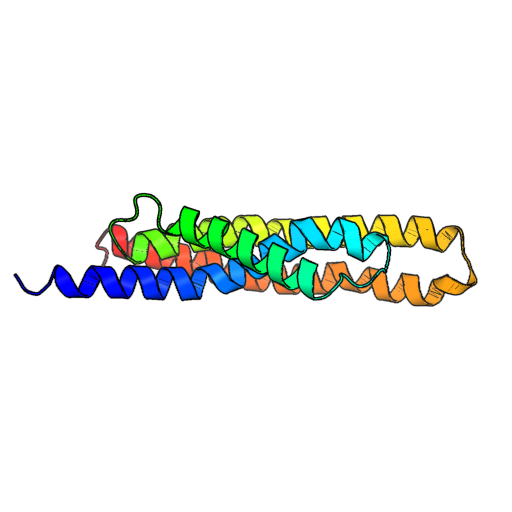490 1.593 -28.368 1.00 66.88 105 ARG A N 1
ATOM 827 C CA . ARG A 1 105 ? 17.810 0.167 -28.583 1.00 66.88 105 ARG A CA 1
ATOM 828 C C . ARG A 1 105 ? 16.706 -0.528 -29.402 1.00 66.88 105 ARG A C 1
ATOM 830 O O . ARG A 1 105 ? 15.775 -1.092 -28.821 1.00 66.88 105 ARG A O 1
ATOM 837 N N . PRO A 1 106 ? 16.783 -0.508 -30.744 1.00 63.28 106 PRO A N 1
ATOM 838 C CA . PRO A 1 106 ? 15.718 -1.008 -31.616 1.00 63.28 106 PRO A CA 1
ATOM 839 C C . PRO A 1 106 ? 15.401 -2.502 -31.429 1.00 63.28 106 PRO A C 1
ATOM 841 O O . PRO A 1 106 ? 14.254 -2.897 -31.628 1.00 63.28 106 PRO A O 1
ATOM 844 N N . GLU A 1 107 ? 16.349 -3.328 -30.964 1.00 67.25 107 GLU A N 1
ATOM 845 C CA . GLU A 1 107 ? 16.083 -4.729 -30.598 1.00 67.25 107 GLU A CA 1
ATOM 846 C C . GLU A 1 107 ? 15.097 -4.916 -29.425 1.00 67.25 107 GLU A C 1
ATOM 848 O O . GLU A 1 107 ? 14.504 -5.985 -29.291 1.00 67.25 107 GLU A O 1
ATOM 853 N N . ALA A 1 108 ? 14.873 -3.890 -28.595 1.00 61.09 108 ALA A N 1
ATOM 854 C CA . ALA A 1 108 ? 13.984 -3.950 -27.431 1.00 61.09 108 ALA A CA 1
ATOM 855 C C . ALA A 1 108 ? 12.567 -3.400 -27.703 1.00 61.09 108 ALA A C 1
ATOM 857 O O . ALA A 1 108 ? 11.733 -3.362 -26.797 1.00 61.09 108 ALA A O 1
ATOM 858 N N . PHE A 1 109 ? 12.265 -2.995 -28.943 1.00 63.34 109 PHE A N 1
ATOM 859 C CA . PHE A 1 109 ? 11.018 -2.308 -29.300 1.00 63.34 109 PHE A CA 1
ATOM 860 C C . PHE A 1 109 ? 9.747 -3.108 -28.959 1.00 63.34 109 PHE A C 1
ATOM 862 O O . PHE A 1 109 ? 8.798 -2.556 -28.404 1.00 63.34 109 PHE A O 1
ATOM 869 N N . LEU A 1 110 ? 9.742 -4.423 -29.218 1.00 61.56 110 LEU A N 1
ATOM 870 C CA . LEU A 1 110 ? 8.603 -5.297 -28.898 1.00 61.56 110 LEU A CA 1
ATOM 871 C C . LEU A 1 110 ? 8.389 -5.456 -27.382 1.00 61.56 110 LEU A C 1
ATOM 873 O O . LEU A 1 110 ? 7.246 -5.488 -26.933 1.00 61.56 110 LEU A O 1
ATOM 877 N N . ALA A 1 111 ? 9.466 -5.477 -26.589 1.00 61.69 111 ALA A N 1
ATOM 878 C CA . ALA A 1 111 ? 9.383 -5.498 -25.126 1.00 61.69 111 ALA A CA 1
ATOM 879 C C . ALA A 1 111 ? 8.879 -4.155 -24.558 1.00 61.69 111 ALA A C 1
ATOM 881 O O . ALA A 1 111 ? 8.162 -4.122 -23.556 1.00 61.69 111 ALA A O 1
ATOM 882 N N . GLY A 1 112 ? 9.192 -3.044 -25.234 1.00 59.50 112 GLY A N 1
ATOM 883 C CA . GLY A 1 112 ? 8.686 -1.715 -24.886 1.00 59.50 112 GLY A CA 1
ATOM 884 C C . GLY A 1 112 ? 7.174 -1.567 -25.082 1.00 59.50 112 GLY A C 1
ATOM 885 O O . GLY A 1 112 ? 6.530 -0.852 -24.319 1.00 59.50 112 GLY A O 1
ATOM 886 N N . TYR A 1 113 ? 6.584 -2.282 -26.047 1.00 61.56 113 TYR A N 1
ATOM 887 C CA . TYR A 1 113 ? 5.140 -2.231 -26.296 1.00 61.56 113 TYR A CA 1
ATOM 888 C C . TYR A 1 113 ? 4.337 -2.914 -25.179 1.00 61.56 113 TYR A C 1
ATOM 890 O O . TYR A 1 113 ? 3.348 -2.357 -24.712 1.00 61.56 113 TYR A O 1
ATOM 898 N N . SER A 1 114 ? 4.805 -4.059 -24.664 1.00 64.44 114 SER A N 1
ATOM 899 C CA . SER A 1 114 ? 4.191 -4.701 -23.490 1.00 64.44 114 SER A CA 1
ATOM 900 C C . SER A 1 114 ? 4.312 -3.861 -22.213 1.00 64.44 114 SER A C 1
ATOM 902 O O . SER A 1 114 ? 3.450 -3.936 -21.340 1.00 64.44 114 SER A O 1
ATOM 904 N N . ALA A 1 115 ? 5.342 -3.013 -22.105 1.00 65.62 115 ALA A N 1
ATOM 905 C CA . ALA A 1 115 ? 5.507 -2.118 -20.961 1.00 65.62 115 ALA A CA 1
ATOM 906 C C . ALA A 1 115 ? 4.434 -1.010 -20.913 1.00 65.62 115 ALA A C 1
ATOM 908 O O . ALA A 1 115 ? 4.098 -0.536 -19.831 1.00 65.62 115 ALA A O 1
ATOM 909 N N . LEU A 1 116 ? 3.841 -0.639 -22.056 1.00 68.81 116 LEU A N 1
ATOM 910 C CA . LEU A 1 116 ? 2.761 0.354 -22.130 1.00 68.81 116 LEU A CA 1
ATOM 911 C C . LEU A 1 116 ? 1.413 -0.158 -21.601 1.00 68.81 116 LEU A C 1
ATOM 913 O O . LEU A 1 116 ? 0.531 0.651 -21.314 1.00 68.81 116 LEU A O 1
ATOM 917 N N . GLU A 1 117 ? 1.244 -1.471 -21.432 1.00 78.75 117 GLU A N 1
ATOM 918 C CA . GLU A 1 117 ? 0.033 -2.040 -20.828 1.00 78.75 117 GLU A CA 1
ATOM 919 C C . GLU A 1 117 ? 0.064 -1.982 -19.291 1.00 78.75 117 GLU A C 1
ATOM 921 O O . GLU A 1 117 ? -0.984 -1.938 -18.644 1.00 78.75 117 GLU A O 1
ATOM 926 N N . ILE A 1 118 ? 1.259 -1.921 -18.688 1.00 79.94 118 ILE A N 1
ATOM 927 C CA . ILE A 1 118 ? 1.451 -1.914 -17.228 1.00 79.94 118 ILE A CA 1
ATOM 928 C C . ILE A 1 118 ? 0.684 -0.762 -16.547 1.00 79.94 118 ILE A C 1
ATOM 930 O O . ILE A 1 118 ? -0.007 -1.029 -15.560 1.00 79.94 118 ILE A O 1
ATOM 934 N N . PRO A 1 119 ? 0.704 0.490 -17.053 1.00 81.88 119 PRO A N 1
ATOM 935 C CA . PRO A 1 119 ? -0.098 1.576 -16.491 1.00 81.88 119 PRO A CA 1
ATOM 936 C C . PRO A 1 119 ? -1.607 1.328 -16.562 1.00 81.88 119 PRO A C 1
ATOM 938 O O . PRO A 1 119 ? -2.331 1.757 -15.667 1.00 81.88 119 PRO A O 1
ATOM 941 N N . VAL A 1 120 ? -2.096 0.628 -17.593 1.00 85.31 120 VAL A N 1
ATOM 942 C CA . VAL A 1 120 ? -3.527 0.315 -17.748 1.00 85.31 120 VAL A CA 1
ATOM 943 C C . VAL A 1 120 ? -3.963 -0.684 -16.678 1.00 85.31 120 VAL A C 1
ATOM 945 O O . VAL A 1 120 ? -4.949 -0.446 -15.977 1.00 85.31 120 VAL A O 1
ATOM 948 N N . TYR A 1 121 ? -3.196 -1.761 -16.482 1.00 86.44 121 TYR A N 1
ATOM 949 C CA . TYR A 1 121 ? -3.457 -2.719 -15.405 1.00 86.44 121 TYR A CA 1
ATOM 950 C C . TYR A 1 121 ? -3.316 -2.071 -14.022 1.00 86.44 121 TYR A C 1
ATOM 952 O O . TYR A 1 121 ? -4.145 -2.309 -13.143 1.00 86.44 121 TYR A O 1
ATOM 960 N N . ALA A 1 122 ? -2.321 -1.200 -13.835 1.00 86.56 122 ALA A N 1
ATOM 961 C CA . ALA A 1 122 ? -2.135 -0.452 -12.595 1.00 86.56 122 ALA A CA 1
ATOM 962 C C . ALA A 1 122 ? -3.280 0.534 -12.324 1.00 86.56 122 ALA A C 1
ATOM 964 O O . ALA A 1 122 ? -3.681 0.693 -11.173 1.00 86.56 122 ALA A O 1
ATOM 965 N N . ALA A 1 123 ? -3.848 1.158 -13.359 1.00 87.69 123 ALA A N 1
ATOM 966 C CA . ALA A 1 123 ? -5.028 2.008 -13.237 1.00 87.69 123 ALA A CA 1
ATOM 967 C C . ALA A 1 123 ? -6.269 1.197 -12.842 1.00 87.69 123 ALA A C 1
ATOM 969 O O . ALA A 1 123 ? -6.995 1.601 -11.936 1.00 87.69 123 ALA A O 1
ATOM 970 N N . ALA A 1 124 ? -6.494 0.036 -13.468 1.00 90.19 124 ALA A N 1
ATOM 971 C CA . ALA A 1 124 ? -7.598 -0.859 -13.120 1.00 90.19 124 ALA A CA 1
ATOM 972 C C . ALA A 1 124 ? -7.487 -1.373 -11.674 1.00 90.19 124 ALA A C 1
ATOM 974 O O . ALA A 1 124 ? -8.442 -1.273 -10.900 1.00 90.19 124 ALA A O 1
ATOM 975 N N . ALA A 1 125 ? -6.303 -1.853 -11.284 1.00 89.06 125 ALA A N 1
ATOM 976 C CA . ALA A 1 125 ? -6.025 -2.283 -9.917 1.00 89.06 125 ALA A CA 1
ATOM 977 C C . ALA A 1 125 ? -6.159 -1.121 -8.919 1.00 89.06 125 ALA A C 1
ATOM 979 O O . ALA A 1 125 ? -6.803 -1.269 -7.881 1.00 89.06 125 ALA A O 1
ATOM 980 N N . GLY A 1 126 ? -5.615 0.051 -9.257 1.00 90.12 126 GLY A N 1
ATOM 981 C CA . GLY A 1 126 ? -5.719 1.269 -8.458 1.00 90.12 126 GLY A CA 1
ATOM 982 C C . GLY A 1 126 ? -7.171 1.667 -8.210 1.00 90.12 126 GLY A C 1
ATOM 983 O O . GLY A 1 126 ? -7.551 1.870 -7.062 1.00 90.12 126 GLY A O 1
ATOM 984 N N . MET A 1 127 ? -8.014 1.687 -9.248 1.00 92.50 127 MET A N 1
ATOM 985 C CA . MET A 1 127 ? -9.449 1.968 -9.115 1.00 92.50 127 MET A CA 1
ATOM 986 C C . MET A 1 127 ? -10.153 0.972 -8.187 1.00 92.50 127 MET A C 1
ATOM 988 O O . MET A 1 127 ? -10.883 1.394 -7.289 1.00 92.50 127 MET A O 1
ATOM 992 N N . GLY A 1 128 ? -9.897 -0.331 -8.346 1.00 91.94 128 GLY A N 1
ATOM 993 C CA . GLY A 1 128 ? -10.454 -1.356 -7.459 1.00 91.94 128 GLY A CA 1
ATOM 994 C C . GLY A 1 128 ? -10.057 -1.142 -5.995 1.00 91.94 128 GLY A C 1
ATOM 995 O O . GLY A 1 128 ? -10.911 -1.152 -5.107 1.00 91.94 128 GLY A O 1
ATOM 996 N N . MET A 1 129 ? -8.777 -0.861 -5.743 1.00 92.31 129 MET A N 1
ATOM 997 C CA . MET A 1 129 ? -8.266 -0.595 -4.395 1.00 92.31 129 MET A CA 1
ATOM 998 C C . MET A 1 129 ? -8.829 0.701 -3.807 1.00 92.31 129 MET A C 1
ATOM 1000 O O . MET A 1 129 ? -9.186 0.724 -2.633 1.00 92.31 129 MET A O 1
ATOM 1004 N N . ILE A 1 130 ? -8.971 1.764 -4.604 1.00 93.25 130 ILE A N 1
ATOM 1005 C CA . ILE A 1 130 ? -9.592 3.022 -4.164 1.00 93.25 130 ILE A CA 1
ATOM 1006 C C . ILE A 1 130 ? -11.026 2.773 -3.708 1.00 93.25 130 ILE A C 1
ATOM 1008 O O . ILE A 1 130 ? -11.392 3.220 -2.626 1.00 93.25 130 ILE A O 1
ATOM 1012 N N . ILE A 1 131 ? -11.830 2.041 -4.484 1.00 93.00 131 ILE A N 1
ATOM 1013 C CA . ILE A 1 131 ? -13.217 1.729 -4.111 1.00 93.00 131 ILE A CA 1
ATOM 1014 C C . ILE A 1 131 ? -13.250 0.959 -2.787 1.00 93.00 131 ILE A C 1
ATOM 1016 O O . ILE A 1 131 ? -13.998 1.331 -1.879 1.00 93.00 131 ILE A O 1
ATOM 1020 N N . LEU A 1 132 ? -12.411 -0.071 -2.646 1.00 92.94 132 LEU A N 1
ATOM 1021 C CA . LEU A 1 132 ? -12.311 -0.866 -1.420 1.00 92.94 132 LEU A CA 1
ATOM 1022 C C . LEU A 1 132 ? -11.908 -0.007 -0.215 1.00 92.94 132 LEU A C 1
ATOM 1024 O O . LEU A 1 132 ? -12.554 -0.065 0.831 1.00 92.94 132 LEU A O 1
ATOM 1028 N N . PHE A 1 133 ? -10.883 0.831 -0.362 1.00 93.56 133 PHE A N 1
ATOM 1029 C CA . PHE A 1 133 ? -10.399 1.691 0.711 1.00 93.56 133 PHE A CA 1
ATOM 1030 C C . PHE A 1 133 ? -11.382 2.806 1.069 1.00 93.56 133 PHE A C 1
ATOM 1032 O O . PHE A 1 133 ? -11.612 3.056 2.249 1.00 93.56 133 PHE A O 1
ATOM 1039 N N . LEU A 1 134 ? -12.013 3.455 0.091 1.00 92.94 134 LEU A N 1
ATOM 1040 C CA . LEU A 1 134 ? -13.027 4.470 0.368 1.00 92.94 134 LEU A CA 1
ATOM 1041 C C . LEU A 1 134 ? -14.220 3.855 1.098 1.00 92.94 134 LEU A C 1
ATOM 1043 O O . LEU A 1 134 ? -14.647 4.401 2.114 1.00 92.94 134 LEU A O 1
ATOM 1047 N N . THR A 1 135 ? -14.680 2.681 0.659 1.00 91.75 135 THR A N 1
ATOM 1048 C CA . THR A 1 135 ? -15.764 1.943 1.321 1.00 91.75 135 THR A CA 1
ATOM 1049 C C . THR A 1 135 ? -15.386 1.575 2.755 1.00 91.75 135 THR A C 1
ATOM 1051 O O . THR A 1 135 ? -16.147 1.854 3.680 1.00 91.75 135 THR A O 1
ATOM 1054 N N . GLY A 1 136 ? -14.184 1.026 2.964 1.00 89.38 136 GLY A N 1
ATOM 1055 C CA . GLY A 1 136 ? -13.669 0.703 4.296 1.00 89.38 136 GLY A CA 1
ATOM 1056 C C . GLY A 1 136 ? -13.561 1.929 5.204 1.00 89.38 136 GLY A C 1
ATOM 1057 O O . GLY A 1 136 ? -13.984 1.879 6.356 1.00 89.38 136 GLY A O 1
ATOM 1058 N N . SER A 1 137 ? -13.082 3.061 4.676 1.00 91.38 137 SER A N 1
ATOM 1059 C CA . SER A 1 137 ? -13.000 4.311 5.439 1.00 91.38 137 SER A CA 1
ATOM 1060 C C . SER A 1 137 ? -14.380 4.874 5.786 1.00 91.38 137 SER A C 1
ATOM 1062 O O . SER A 1 137 ? -14.573 5.370 6.890 1.00 91.38 137 SER A O 1
ATOM 1064 N N . TYR A 1 138 ? -15.357 4.751 4.886 1.00 90.94 138 TYR A N 1
ATOM 1065 C CA . TYR A 1 138 ? -16.724 5.207 5.121 1.00 90.94 138 TYR A CA 1
ATOM 1066 C C . TYR A 1 138 ? -17.423 4.374 6.202 1.00 90.94 138 TYR A C 1
ATOM 1068 O O . TYR A 1 138 ? -18.011 4.931 7.126 1.00 90.94 138 TYR A O 1
ATOM 1076 N N . ILE A 1 139 ? -17.311 3.044 6.120 1.00 87.75 139 ILE A N 1
ATOM 1077 C CA . ILE A 1 139 ? -17.847 2.113 7.125 1.00 87.75 139 ILE A CA 1
ATOM 1078 C C . ILE A 1 139 ? -17.225 2.396 8.495 1.00 87.75 139 ILE A C 1
ATOM 1080 O O . ILE A 1 139 ? -17.942 2.518 9.485 1.00 87.75 139 ILE A O 1
ATOM 1084 N N . ALA A 1 140 ? -15.901 2.555 8.543 1.00 88.06 140 ALA A N 1
ATOM 1085 C CA . ALA A 1 140 ? -15.181 2.832 9.778 1.00 88.06 140 ALA A CA 1
ATOM 1086 C C . ALA A 1 140 ? -15.543 4.195 10.388 1.00 88.06 140 ALA A C 1
ATOM 1088 O O . ALA A 1 140 ? -15.697 4.295 11.602 1.00 88.06 140 ALA A O 1
ATOM 1089 N N . ALA A 1 141 ? -15.724 5.229 9.560 1.00 88.75 141 ALA A N 1
ATOM 1090 C CA . ALA A 1 141 ? -16.161 6.544 10.023 1.00 88.75 141 ALA A CA 1
ATOM 1091 C C . ALA A 1 141 ? -17.566 6.494 10.643 1.00 88.75 141 ALA A C 1
ATOM 1093 O O . ALA A 1 141 ? -17.774 7.039 11.721 1.00 88.75 141 ALA A O 1
ATOM 1094 N N . ARG A 1 142 ? -18.508 5.768 10.024 1.00 85.12 142 ARG A N 1
ATOM 1095 C CA . ARG A 1 142 ? -19.859 5.596 10.585 1.00 85.12 142 ARG A CA 1
ATOM 1096 C C . ARG A 1 142 ? -19.867 4.894 11.939 1.00 85.12 142 ARG A C 1
ATOM 1098 O O . ARG A 1 142 ? -20.649 5.275 12.806 1.00 85.12 142 ARG A O 1
ATOM 1105 N N . ASP A 1 143 ? -19.011 3.890 12.107 1.00 85.25 143 ASP A N 1
ATOM 1106 C CA . ASP A 1 143 ? -18.858 3.186 13.382 1.00 85.25 143 ASP A CA 1
ATOM 1107 C C . ASP A 1 143 ? -18.268 4.101 14.469 1.00 85.25 143 ASP A C 1
ATOM 1109 O O . ASP A 1 143 ? -18.751 4.115 15.599 1.00 85.25 143 ASP A O 1
ATOM 1113 N N . MET A 1 144 ? -17.288 4.942 14.113 1.00 83.75 144 MET A N 1
ATOM 1114 C CA . MET A 1 144 ? -16.740 5.964 15.017 1.00 83.75 144 MET A CA 1
ATOM 1115 C C 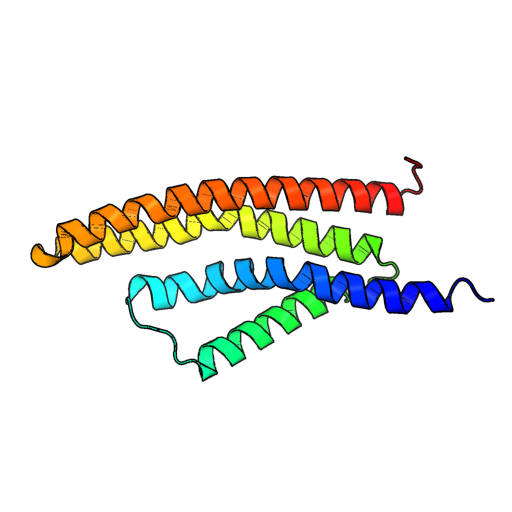. MET A 1 144 ? -17.786 7.006 15.440 1.00 83.75 144 MET A C 1
ATOM 1117 O O . MET A 1 144 ? -17.780 7.432 16.594 1.00 83.75 144 MET A O 1
ATOM 1121 N N . ASP A 1 145 ? -18.693 7.382 14.536 1.00 84.81 145 ASP A N 1
ATOM 1122 C CA . ASP A 1 145 ? -19.775 8.342 14.795 1.00 84.81 145 ASP A CA 1
ATOM 1123 C C . ASP A 1 145 ? -20.976 7.714 15.536 1.00 84.81 145 ASP A C 1
ATOM 1125 O O . ASP A 1 145 ? -21.953 8.401 15.843 1.00 84.81 145 ASP A O 1
ATOM 1129 N N . GLY A 1 146 ? -20.932 6.408 15.831 1.00 73.19 146 GLY A N 1
ATOM 1130 C CA . GLY A 1 146 ? -21.995 5.691 16.539 1.00 73.19 146 GLY A CA 1
ATOM 1131 C C . GLY A 1 146 ? -23.293 5.549 15.737 1.00 73.19 146 GLY A C 1
ATOM 1132 O O . GLY A 1 146 ? -24.360 5.366 16.325 1.00 73.19 146 GLY A O 1
ATOM 1133 N N . VAL A 1 147 ? -23.229 5.648 14.405 1.00 57.94 147 VAL A N 1
ATOM 1134 C CA . VAL A 1 147 ? -24.402 5.540 13.530 1.00 57.94 147 VAL A CA 1
ATOM 1135 C C . VAL A 1 147 ? -24.670 4.060 13.223 1.00 57.94 147 VAL A C 1
ATOM 1137 O O . VAL A 1 147 ? -23.864 3.449 12.517 1.00 57.94 147 VAL A O 1
ATOM 1140 N N . PRO A 1 148 ? -25.793 3.469 13.682 1.00 52.25 148 PRO A N 1
ATOM 1141 C CA . PRO A 1 148 ? -26.102 2.067 13.412 1.00 52.25 148 PRO A CA 1
ATOM 1142 C C . PRO A 1 148 ? -26.325 1.805 11.912 1.00 52.25 148 PRO A C 1
ATOM 1144 O O . PRO A 1 148 ? -26.686 2.713 11.151 1.00 52.25 148 PRO A O 1
ATOM 1147 N N . PHE A 1 149 ? 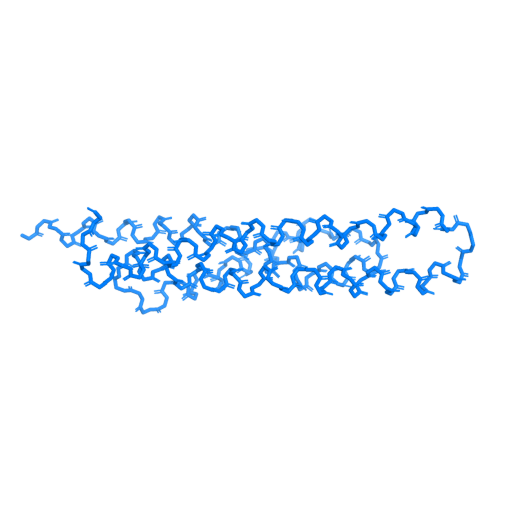-26.061 0.562 11.500 1.00 54.28 149 PHE A N 1
ATOM 1148 C CA . PHE A 1 149 ? -26.318 0.049 10.151 1.00 54.28 149 PHE A CA 1
ATOM 1149 C C . PHE A 1 149 ? -27.787 -0.316 9.953 1.00 54.28 149 PHE A C 1
ATOM 1151 O O . PHE A 1 149 ? -28.374 -0.912 10.884 1.00 54.28 149 PHE A O 1
#

Sequence (149 aa):
MTEIQYKKPLTYITAILFSMPVTAIFWVLIIYPVYGVTGVDIHPFIHGLTCTLFYLIVLGWALLGSENSSEVVYRTCRFGAILALLLPVSTGFVSLIWVFEVAKRPEAFLAGYSALEIPVYAAAAGMGMIILFLTGSYIAARDMDGVPF

pLDDT: mean 83.17, std 11.97, range [49.03, 96.06]

Secondary structure (DSSP, 8-state):
--HHHHHHHHHHHHHHHHHHHHHHHHHHHHHHHHHHHHTPPPPHHHHHHHHHHHHHHHHHHHHTT--SHHHHHHHHHHHHHHHHHHHHHHHHHHHHHHHHHHTT-GGGHHHHHHHTTHHHHHHHHHHHHHHHHHHHHHHHHHHHTT---